Protein AF-A0A7J8PKS4-F1 (afdb_monomer)

InterPro domains:
  IPR000719 Protein kinase domain [PS50011] (1-105)
  IPR001245 Serine-threonine/tyrosine-protein kinase, catalytic domain [PF07714] (20-104)
  IPR011009 Protein kinase-like domain superfamily [SSF56112] (19-105)
  IPR051681 Serine/Threonine Kinases and Pseudokinases [PTHR44329] (21-105)

Organism: Gossypium raimondii (NCBI:txid29730)

Secondary structure (DSSP, 8-state):
-EE----TT---HHHHHHHHHHHHHHHHHHHT---TTSPPEEEEEE--TT-EEEETTEEEE--TT-EEEEE---TT--HHHHHHHTSSSPPPHHHHHHHHHHHH-

Foldseek 3Di:
DKPDPDDPDDDDPVVLVVVVVVVVVVLVVLCPDDDPLDWAWDDKDAQDQPDWDQDPVGTDRRPRSIIDTDTDDDPVDDPVVVCVVCVPPDDDPVVVVVVVVSVVD

Structure (mmCIF, N/CA/C/O backbone):
data_AF-A0A7J8PKS4-F1
#
_entry.id   AF-A0A7J8PKS4-F1
#
loop_
_atom_site.group_PDB
_atom_site.id
_atom_site.type_symbol
_atom_site.label_atom_id
_atom_site.label_alt_id
_atom_site.label_comp_id
_atom_site.label_asym_id
_atom_site.label_entity_id
_atom_site.label_seq_id
_atom_site.pdbx_PDB_ins_code
_atom_site.Cartn_x
_atom_site.Cartn_y
_atom_site.Cartn_z
_atom_site.occupancy
_atom_site.B_iso_or_equiv
_atom_site.auth_seq_id
_atom_site.auth_comp_id
_atom_site.auth_asym_id
_atom_site.auth_atom_id
_atom_site.pdbx_PDB_model_num
ATOM 1 N N . LYS A 1 1 ? 5.620 5.850 -3.343 1.00 60.97 1 LYS A N 1
ATOM 2 C CA . LYS A 1 1 ? 6.675 5.237 -2.498 1.00 60.97 1 LYS A CA 1
ATOM 3 C C . LYS A 1 1 ? 7.852 4.891 -3.395 1.00 60.97 1 LYS A C 1
ATOM 5 O O . LYS A 1 1 ? 7.616 4.336 -4.463 1.00 60.97 1 LYS A O 1
ATOM 10 N N . LEU A 1 2 ? 9.067 5.239 -2.978 1.00 53.34 2 LEU A N 1
ATOM 11 C CA . LEU A 1 2 ? 10.295 4.804 -3.638 1.00 53.34 2 LEU A CA 1
ATOM 12 C C . LEU A 1 2 ? 10.655 3.424 -3.084 1.00 53.34 2 LEU A C 1
ATOM 14 O O . LEU A 1 2 ? 10.740 3.274 -1.864 1.00 53.34 2 LEU A O 1
ATOM 18 N N . LEU A 1 3 ? 10.784 2.422 -3.950 1.00 56.38 3 LEU A N 1
ATOM 19 C CA . LEU A 1 3 ? 11.362 1.139 -3.567 1.00 56.38 3 LEU A CA 1
ATOM 20 C C . LEU A 1 3 ? 12.851 1.247 -3.879 1.00 56.38 3 LEU A C 1
ATOM 22 O O . LEU A 1 3 ? 13.283 1.029 -5.010 1.00 56.38 3 LEU A O 1
ATOM 26 N N . ASP A 1 4 ? 13.597 1.704 -2.878 1.00 53.34 4 ASP A N 1
ATOM 27 C CA . ASP A 1 4 ? 15.050 1.676 -2.902 1.00 53.34 4 ASP A CA 1
ATOM 28 C C . ASP A 1 4 ? 15.490 0.264 -2.522 1.00 53.34 4 ASP A C 1
ATOM 30 O O . ASP A 1 4 ? 15.212 -0.224 -1.422 1.00 53.34 4 ASP A O 1
ATOM 34 N N . TRP A 1 5 ? 16.103 -0.422 -3.478 1.00 59.50 5 TRP A N 1
ATOM 35 C CA . TRP A 1 5 ? 16.499 -1.806 -3.312 1.00 59.50 5 TRP A CA 1
ATOM 36 C C . TRP A 1 5 ? 17.937 -1.948 -2.786 1.00 59.50 5 TRP A C 1
ATOM 38 O O . TRP A 1 5 ? 18.398 -3.083 -2.714 1.00 59.50 5 TRP A O 1
ATOM 48 N N . GLY A 1 6 ? 18.630 -0.877 -2.380 1.00 48.34 6 GLY A N 1
ATOM 49 C CA . GLY A 1 6 ? 19.930 -0.925 -1.688 1.00 48.34 6 GLY A CA 1
ATOM 50 C C . GLY A 1 6 ? 21.075 -0.202 -2.412 1.00 48.34 6 GLY A C 1
ATOM 51 O O . GLY A 1 6 ? 20.965 0.109 -3.597 1.00 48.34 6 GLY A O 1
ATOM 52 N N . GLU A 1 7 ? 22.170 0.039 -1.675 1.00 46.72 7 GLU A N 1
ATOM 53 C CA . GLU A 1 7 ? 23.336 0.837 -2.095 1.00 46.72 7 GLU A CA 1
ATOM 54 C C . GLU A 1 7 ? 24.018 0.331 -3.380 1.00 46.72 7 GLU A C 1
ATOM 56 O O . GLU A 1 7 ? 24.123 -0.870 -3.650 1.00 46.72 7 GLU A O 1
ATOM 61 N N . GLU A 1 8 ? 24.487 1.296 -4.173 1.00 50.38 8 GLU A N 1
ATOM 62 C CA . GLU A 1 8 ? 25.172 1.111 -5.449 1.00 50.38 8 GLU A CA 1
ATOM 63 C C . GLU A 1 8 ? 26.397 0.189 -5.327 1.00 50.38 8 GLU A C 1
ATOM 65 O O . GLU A 1 8 ? 27.314 0.438 -4.548 1.00 50.38 8 GLU A O 1
ATOM 70 N N . GLY A 1 9 ? 26.439 -0.855 -6.169 1.00 54.31 9 GLY A N 1
ATOM 71 C CA . GLY A 1 9 ? 27.701 -1.497 -6.555 1.00 54.31 9 GLY A CA 1
ATOM 72 C C . GLY A 1 9 ? 27.818 -3.019 -6.435 1.00 54.31 9 GLY A C 1
ATOM 73 O O . GLY A 1 9 ? 28.889 -3.529 -6.742 1.00 54.31 9 GLY A O 1
ATOM 74 N N . HIS A 1 10 ? 26.789 -3.767 -6.019 1.00 53.56 10 HIS A N 1
ATOM 75 C CA . HIS A 1 10 ? 26.936 -5.223 -5.795 1.00 53.56 10 HIS A CA 1
ATOM 76 C C . HIS A 1 10 ? 25.834 -6.115 -6.376 1.00 53.56 10 HIS A C 1
ATOM 78 O O . HIS A 1 10 ? 25.693 -7.256 -5.946 1.00 53.56 10 HIS A O 1
ATOM 84 N N . ARG A 1 11 ? 25.051 -5.637 -7.352 1.00 65.38 11 ARG A N 1
ATOM 85 C CA . ARG A 1 11 ? 24.069 -6.499 -8.023 1.00 65.38 11 ARG A CA 1
ATOM 86 C C . ARG A 1 11 ? 24.461 -6.804 -9.449 1.00 65.38 11 ARG A C 1
ATOM 88 O O . ARG A 1 11 ? 24.688 -5.904 -10.253 1.00 65.38 11 ARG A O 1
ATOM 95 N N . SER A 1 12 ? 24.511 -8.094 -9.738 1.00 76.81 12 SER A N 1
ATOM 96 C CA . SER A 1 12 ? 24.633 -8.612 -11.088 1.00 76.81 12 SER A CA 1
ATOM 97 C C . SER A 1 12 ? 23.434 -8.181 -11.935 1.00 76.81 12 SER A C 1
ATOM 99 O O . SER A 1 12 ? 22.323 -7.963 -11.442 1.00 76.81 12 SER A O 1
ATOM 101 N N . GLU A 1 13 ? 23.641 -8.102 -13.244 1.00 78.12 13 GLU A N 1
ATOM 102 C CA . GLU A 1 13 ? 22.581 -7.795 -14.205 1.00 78.12 13 GLU A CA 1
ATOM 103 C C . GLU A 1 13 ? 21.399 -8.781 -14.102 1.00 78.12 13 GLU A C 1
ATOM 105 O O . GLU A 1 13 ? 20.238 -8.387 -14.221 1.00 78.12 13 GLU A O 1
ATOM 110 N N . ALA A 1 14 ? 21.683 -10.045 -13.770 1.00 83.44 14 ALA A N 1
ATOM 111 C CA . ALA A 1 14 ? 20.679 -11.081 -13.536 1.00 83.44 14 ALA A CA 1
ATOM 112 C C . ALA A 1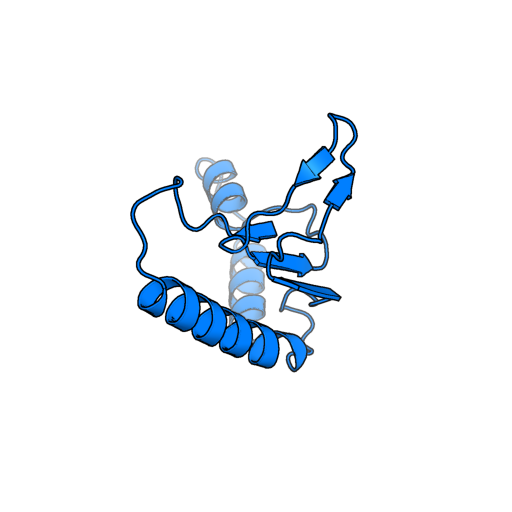 14 ? 19.776 -10.785 -12.322 1.00 83.44 14 ALA A C 1
ATOM 114 O O . ALA A 1 14 ? 18.560 -10.992 -12.380 1.00 83.44 14 ALA A O 1
ATOM 115 N N . GLU A 1 15 ? 20.335 -10.261 -11.229 1.00 81.31 15 GLU A N 1
ATOM 116 C CA . GLU A 1 15 ? 19.555 -9.858 -10.052 1.00 81.31 15 GLU A CA 1
ATOM 117 C C . GLU A 1 15 ? 18.681 -8.638 -10.355 1.00 81.31 15 GLU A C 1
ATOM 119 O O . GLU A 1 15 ? 17.516 -8.603 -9.959 1.00 81.31 15 GLU A O 1
ATOM 124 N N . ILE A 1 16 ? 19.198 -7.666 -11.113 1.00 78.12 16 ILE A N 1
ATOM 125 C CA . ILE A 1 16 ? 18.423 -6.495 -11.553 1.00 78.12 16 ILE A CA 1
ATOM 126 C C . ILE A 1 16 ? 17.250 -6.931 -12.440 1.00 78.12 16 ILE A C 1
ATOM 128 O O . ILE A 1 16 ? 16.123 -6.473 -12.241 1.00 78.12 16 ILE A O 1
ATOM 132 N N . ALA A 1 17 ? 17.482 -7.843 -13.386 1.00 83.38 17 ALA A N 1
ATOM 133 C CA . ALA A 1 17 ? 16.428 -8.393 -14.235 1.00 83.38 17 ALA A CA 1
ATOM 134 C C . ALA A 1 17 ? 15.355 -9.127 -13.413 1.00 83.38 17 ALA A C 1
ATOM 136 O O . ALA A 1 17 ? 14.160 -8.932 -13.640 1.00 83.38 17 ALA A O 1
ATOM 137 N N . THR A 1 18 ? 15.774 -9.906 -12.412 1.00 85.88 18 THR A N 1
ATOM 138 C CA . THR 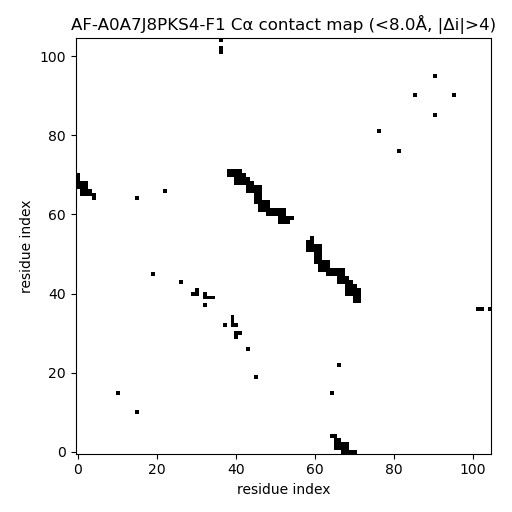A 1 18 ? 14.863 -10.624 -11.507 1.00 85.88 18 THR A CA 1
ATOM 139 C C . THR A 1 18 ? 13.999 -9.657 -10.695 1.00 85.88 18 THR A C 1
ATOM 141 O O . THR A 1 18 ? 12.782 -9.822 -10.627 1.00 85.88 18 THR A O 1
ATOM 144 N N . LEU A 1 19 ? 14.597 -8.601 -10.134 1.00 83.44 19 LEU A N 1
ATOM 145 C CA . LEU A 1 19 ? 13.871 -7.570 -9.386 1.00 83.44 19 LEU A CA 1
ATOM 146 C C . LEU A 1 19 ? 12.869 -6.817 -10.266 1.00 83.44 19 LEU A C 1
ATOM 148 O O . LEU A 1 19 ? 11.744 -6.569 -9.838 1.00 83.44 19 LEU A O 1
ATOM 152 N N . ARG A 1 20 ? 13.235 -6.496 -11.511 1.00 83.38 20 ARG A N 1
ATOM 153 C CA . ARG A 1 20 ? 12.321 -5.860 -12.475 1.00 83.38 20 ARG A CA 1
ATOM 154 C C . ARG A 1 20 ? 11.149 -6.764 -12.842 1.00 83.38 20 ARG A C 1
ATOM 156 O O . ARG A 1 20 ? 10.019 -6.283 -12.944 1.00 83.38 20 ARG A O 1
ATOM 163 N N . ALA A 1 21 ? 11.399 -8.061 -13.018 1.00 88.75 21 ALA A N 1
ATOM 164 C CA . ALA A 1 21 ? 10.346 -9.035 -13.277 1.00 88.75 21 ALA A CA 1
ATOM 165 C C . ALA A 1 21 ? 9.375 -9.128 -12.087 1.00 88.75 21 ALA A C 1
ATOM 167 O O . ALA A 1 21 ? 8.165 -9.016 -12.284 1.00 88.75 21 ALA A O 1
ATOM 168 N N . ALA A 1 22 ? 9.900 -9.230 -10.860 1.00 88.56 22 ALA A N 1
ATOM 169 C CA . ALA A 1 22 ? 9.095 -9.248 -9.638 1.00 88.56 22 ALA A CA 1
ATOM 170 C C . ALA A 1 22 ? 8.276 -7.957 -9.471 1.00 88.56 22 ALA A C 1
ATOM 172 O O . ALA A 1 22 ? 7.065 -8.013 -9.265 1.00 88.56 22 ALA A O 1
ATOM 173 N N . PHE A 1 23 ? 8.904 -6.793 -9.662 1.00 90.06 23 PHE A N 1
ATOM 174 C CA . PHE A 1 23 ? 8.229 -5.496 -9.612 1.00 90.06 23 PHE A CA 1
ATOM 175 C C . PHE A 1 23 ? 7.086 -5.400 -10.627 1.00 90.06 23 PHE A C 1
ATOM 177 O O . PHE A 1 23 ? 5.976 -4.994 -10.289 1.00 90.06 23 PHE A O 1
ATOM 184 N N . THR A 1 24 ? 7.341 -5.810 -11.872 1.00 90.06 24 THR A N 1
ATOM 185 C CA . THR A 1 24 ? 6.325 -5.806 -12.932 1.00 90.06 24 THR A CA 1
ATOM 186 C C . THR A 1 24 ? 5.156 -6.712 -12.561 1.00 90.06 24 THR A C 1
ATOM 188 O O . THR A 1 24 ? 4.001 -6.319 -12.721 1.00 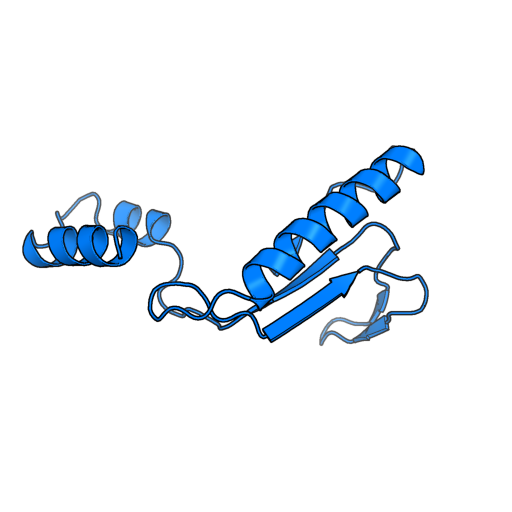90.06 24 THR A O 1
ATOM 191 N N . GLN A 1 25 ? 5.435 -7.900 -12.022 1.00 92.12 25 GLN A N 1
ATOM 192 C CA . GLN A 1 25 ? 4.400 -8.828 -11.581 1.00 92.12 25 GLN A CA 1
ATOM 193 C C . GLN A 1 25 ? 3.528 -8.221 -10.472 1.00 92.12 25 GLN A C 1
ATOM 195 O O . GLN A 1 25 ? 2.301 -8.267 -10.576 1.00 92.12 25 GLN A O 1
ATOM 200 N N . GLU A 1 26 ? 4.131 -7.610 -9.450 1.00 90.94 26 GLU A N 1
ATOM 201 C CA . GLU A 1 26 ? 3.397 -6.953 -8.360 1.00 90.94 26 GLU A CA 1
ATOM 202 C C . GLU A 1 26 ? 2.531 -5.791 -8.863 1.00 90.94 26 GLU A C 1
ATOM 204 O O . GLU A 1 26 ? 1.346 -5.701 -8.530 1.00 90.94 26 GLU A O 1
ATOM 209 N N . VAL A 1 27 ? 3.094 -4.926 -9.712 1.00 92.31 27 VAL A N 1
ATOM 210 C CA . VAL A 1 27 ? 2.379 -3.780 -10.288 1.00 92.31 27 VAL A CA 1
ATOM 211 C C . VAL A 1 27 ? 1.206 -4.232 -11.151 1.00 92.31 27 VAL A C 1
ATOM 213 O O . VAL A 1 27 ? 0.135 -3.638 -11.067 1.00 92.31 27 VAL A O 1
ATOM 216 N N . VAL A 1 28 ? 1.363 -5.288 -11.953 1.00 93.06 28 VAL A N 1
ATOM 217 C CA . VAL A 1 28 ? 0.278 -5.819 -12.795 1.00 93.06 28 VAL A CA 1
ATOM 218 C C . VAL A 1 28 ? -0.874 -6.352 -11.949 1.00 93.06 28 VAL A C 1
ATOM 220 O O . VAL A 1 28 ? -2.034 -6.167 -12.324 1.00 93.06 28 VAL A O 1
ATOM 223 N N . VAL A 1 29 ? -0.577 -7.004 -10.823 1.00 93.06 29 VAL A N 1
ATOM 224 C CA . VAL A 1 29 ? -1.615 -7.447 -9.886 1.00 93.06 29 VAL A CA 1
ATOM 225 C C . VAL A 1 29 ? -2.319 -6.232 -9.294 1.00 93.06 29 VAL A C 1
ATOM 227 O O . VAL A 1 29 ? -3.537 -6.132 -9.405 1.00 93.06 29 VAL A O 1
ATOM 230 N N . TRP A 1 30 ? -1.568 -5.278 -8.738 1.00 94.06 30 TRP A N 1
ATOM 231 C CA . TRP A 1 30 ? -2.145 -4.104 -8.082 1.00 94.06 30 TRP A CA 1
ATOM 232 C C . TRP A 1 30 ? -2.945 -3.216 -9.042 1.00 94.06 30 TRP A C 1
ATOM 234 O O . TRP A 1 30 ? -4.022 -2.748 -8.690 1.00 94.06 30 TRP A O 1
ATOM 244 N N . HIS A 1 31 ? -2.487 -3.044 -10.281 1.00 92.88 31 HIS A N 1
ATOM 245 C CA . HIS A 1 31 ? -3.194 -2.271 -11.303 1.00 92.88 31 HIS A CA 1
ATOM 246 C C . HIS A 1 31 ? -4.587 -2.831 -11.629 1.00 92.88 31 HIS A C 1
ATOM 248 O O . HIS A 1 31 ? -5.470 -2.080 -12.035 1.00 92.88 31 HIS A O 1
ATOM 254 N N . LYS A 1 32 ? -4.794 -4.140 -11.445 1.00 93.75 32 LYS A N 1
ATOM 255 C CA . LYS A 1 32 ? -6.085 -4.807 -11.660 1.00 93.75 32 LYS A CA 1
ATOM 256 C C . LYS A 1 32 ? -6.975 -4.821 -10.416 1.00 93.75 32 LYS A C 1
ATOM 258 O O . LYS A 1 32 ? -8.127 -5.232 -10.522 1.00 93.75 32 LYS A O 1
ATOM 263 N N . LEU A 1 33 ? -6.456 -4.432 -9.249 1.00 93.00 33 LEU A N 1
ATOM 264 C CA . LEU A 1 33 ? -7.240 -4.377 -8.020 1.00 93.00 33 LEU A CA 1
ATOM 265 C C . LEU A 1 33 ? -8.074 -3.097 -7.993 1.00 93.00 33 LEU A C 1
ATOM 267 O O . LEU A 1 33 ? -7.538 -1.992 -8.058 1.00 93.00 33 LEU A O 1
ATOM 271 N N . ASP A 1 34 ? -9.380 -3.266 -7.820 1.00 93.12 34 ASP A N 1
ATOM 272 C CA . ASP A 1 34 ? -10.324 -2.185 -7.563 1.00 93.12 34 ASP A CA 1
ATOM 273 C C . ASP A 1 34 ? -11.181 -2.573 -6.354 1.00 93.12 34 ASP A C 1
ATOM 275 O O . ASP A 1 34 ? -12.070 -3.421 -6.446 1.00 93.12 34 ASP A O 1
ATOM 279 N N . HIS A 1 35 ? -10.832 -2.040 -5.180 1.00 95.00 35 HIS A N 1
ATOM 280 C CA . HIS A 1 35 ? -11.494 -2.378 -3.923 1.00 95.00 35 HIS A CA 1
ATOM 281 C C . HIS A 1 35 ? -11.431 -1.206 -2.933 1.00 95.00 35 HIS A C 1
ATOM 283 O O . HIS A 1 35 ? -10.357 -0.630 -2.757 1.00 95.00 35 HIS A O 1
ATOM 289 N N . PRO A 1 36 ? -12.526 -0.874 -2.218 1.00 94.12 36 PRO A N 1
ATOM 290 C CA . PRO A 1 36 ? -12.579 0.285 -1.319 1.00 94.12 36 PRO A CA 1
ATOM 291 C C . PRO A 1 36 ? -11.584 0.248 -0.149 1.00 94.12 36 PRO A C 1
ATOM 293 O O . PRO A 1 36 ? -11.239 1.302 0.376 1.00 94.12 36 PRO A O 1
ATOM 296 N N . ASN A 1 37 ? -11.121 -0.939 0.261 1.00 95.12 37 ASN A N 1
ATOM 297 C CA . ASN A 1 37 ? -10.158 -1.098 1.363 1.00 95.12 37 ASN A CA 1
ATOM 298 C C . ASN A 1 37 ? -8.723 -1.375 0.885 1.00 95.12 37 ASN A C 1
ATOM 300 O O . ASN A 1 37 ? -7.848 -1.684 1.694 1.00 95.12 37 ASN A O 1
ATOM 304 N N . VAL A 1 38 ? -8.470 -1.281 -0.423 1.00 94.56 38 VAL A N 1
ATOM 305 C CA . VAL A 1 38 ? -7.133 -1.408 -1.010 1.00 94.56 38 VAL A CA 1
ATOM 306 C C . VAL A 1 38 ? -6.723 -0.058 -1.567 1.00 94.56 38 VAL A C 1
ATOM 308 O O . VAL A 1 38 ? -7.491 0.599 -2.260 1.00 94.56 38 VAL A O 1
ATOM 311 N N . THR A 1 39 ? -5.485 0.341 -1.285 1.00 94.19 39 THR A N 1
ATOM 312 C CA . THR A 1 39 ? -4.969 1.624 -1.748 1.00 94.19 39 THR A CA 1
ATOM 313 C C . THR A 1 39 ? -5.025 1.718 -3.272 1.00 94.19 39 THR A C 1
ATOM 315 O O . THR A 1 39 ? -4.436 0.878 -3.956 1.00 94.19 39 THR A O 1
ATOM 318 N N . LYS A 1 40 ? -5.681 2.750 -3.809 1.00 94.69 40 LYS A N 1
ATOM 319 C CA . LYS A 1 40 ? -5.779 2.966 -5.257 1.00 94.69 40 LYS A CA 1
ATOM 320 C C . LYS A 1 40 ? -4.399 3.115 -5.900 1.00 94.69 40 LYS A C 1
ATOM 322 O O . LYS A 1 40 ? -3.622 4.013 -5.558 1.00 94.69 40 LYS A O 1
ATOM 327 N N . PHE A 1 41 ? -4.125 2.259 -6.878 1.00 95.06 41 PHE A N 1
ATOM 328 C CA . PHE A 1 41 ? -2.953 2.371 -7.736 1.00 95.06 41 PHE A CA 1
ATOM 329 C C . PHE A 1 41 ? -3.143 3.500 -8.762 1.00 95.06 41 PHE A C 1
ATOM 331 O O . PHE A 1 41 ? -4.194 3.598 -9.395 1.00 95.06 41 PHE A O 1
ATOM 338 N N . ILE A 1 42 ? -2.130 4.358 -8.922 1.00 93.94 42 ILE A N 1
ATOM 339 C CA . ILE A 1 42 ? -2.157 5.490 -9.866 1.00 93.94 42 ILE A CA 1
ATOM 340 C C . ILE A 1 42 ? -1.160 5.261 -11.004 1.00 93.94 42 ILE A C 1
ATOM 342 O O . ILE A 1 42 ? -1.481 5.516 -12.161 1.00 93.94 42 ILE A O 1
ATOM 346 N N 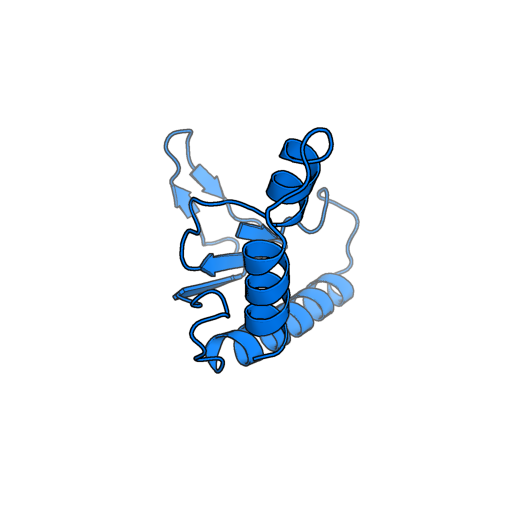. GLY A 1 43 ? 0.040 4.768 -10.696 1.00 92.00 43 GLY A N 1
ATOM 347 C CA . GLY A 1 43 ? 1.054 4.508 -11.711 1.00 92.00 43 GLY A CA 1
ATOM 348 C C . GLY A 1 43 ? 2.331 3.899 -11.150 1.00 92.00 43 GLY A C 1
ATOM 349 O O . GLY A 1 43 ? 2.548 3.862 -9.940 1.00 92.00 43 GLY A O 1
ATOM 350 N N . ALA A 1 44 ? 3.193 3.429 -12.042 1.00 91.44 44 ALA A N 1
ATOM 351 C CA . ALA A 1 44 ? 4.497 2.882 -11.706 1.00 91.44 44 ALA A CA 1
ATOM 352 C C . ALA A 1 44 ? 5.515 3.255 -12.781 1.00 91.44 44 ALA A C 1
ATOM 354 O O . ALA A 1 44 ? 5.161 3.413 -13.947 1.00 91.44 44 ALA A O 1
ATOM 355 N N . THR A 1 45 ? 6.778 3.371 -12.391 1.00 85.75 45 THR A N 1
ATOM 356 C CA . THR A 1 45 ? 7.889 3.523 -13.330 1.00 85.75 45 THR A CA 1
ATOM 357 C C . THR A 1 45 ? 9.116 2.784 -12.815 1.00 85.75 45 THR A C 1
ATOM 359 O O . THR A 1 45 ? 9.328 2.673 -11.606 1.00 85.75 45 THR A O 1
ATOM 362 N N . MET A 1 46 ? 9.912 2.260 -13.738 1.00 82.12 46 MET A N 1
ATOM 363 C CA . MET A 1 46 ? 11.221 1.687 -13.452 1.00 82.12 46 MET A CA 1
ATOM 364 C C . MET A 1 46 ? 12.279 2.689 -13.895 1.00 82.12 46 MET A C 1
ATOM 366 O O . MET A 1 46 ? 12.145 3.314 -14.946 1.00 82.12 46 MET A O 1
ATOM 370 N N . GLY A 1 47 ? 13.323 2.840 -13.090 1.00 70.31 47 GLY A N 1
ATOM 371 C CA . GLY A 1 47 ? 14.458 3.692 -13.383 1.00 70.31 47 GLY A CA 1
ATOM 372 C C . GLY A 1 47 ? 15.066 3.316 -14.727 1.00 70.31 47 GLY A C 1
ATOM 373 O O . GLY A 1 47 ? 15.358 2.151 -15.013 1.00 70.31 47 GLY A O 1
ATOM 374 N N . SER A 1 48 ? 15.250 4.328 -15.556 1.00 65.44 48 SER A N 1
ATOM 375 C CA . SER A 1 48 ? 16.064 4.279 -16.759 1.00 65.44 48 SER A CA 1
ATOM 376 C C . SER A 1 48 ? 16.998 5.476 -16.695 1.00 65.44 48 SER A C 1
ATOM 378 O O . SER A 1 48 ? 16.640 6.501 -16.116 1.00 65.44 48 SER A O 1
ATOM 380 N N . SER A 1 49 ? 18.179 5.361 -17.298 1.00 57.12 49 SER A N 1
ATOM 381 C CA . SER A 1 49 ? 19.201 6.415 -17.300 1.00 57.12 49 SER A CA 1
ATOM 382 C C . SER A 1 49 ? 18.708 7.760 -17.871 1.00 57.12 49 SER A C 1
ATOM 384 O O . SER A 1 49 ? 19.386 8.771 -17.731 1.00 57.12 49 SER A O 1
ATOM 386 N N . GLU A 1 50 ? 17.531 7.776 -18.505 1.00 57.00 50 GLU A N 1
ATOM 387 C CA . GLU A 1 50 ? 16.892 8.930 -19.144 1.00 57.00 50 GLU A CA 1
ATOM 388 C C . GLU A 1 50 ? 15.795 9.580 -18.276 1.00 57.00 50 GLU A C 1
ATOM 390 O O . GLU A 1 50 ? 15.334 10.683 -18.577 1.00 57.00 50 GLU A O 1
ATOM 395 N N . LEU A 1 51 ? 15.372 8.937 -17.180 1.00 60.56 51 LEU A N 1
ATOM 396 C CA . LEU A 1 51 ? 14.359 9.480 -16.274 1.00 60.56 51 LEU A CA 1
ATOM 397 C C . LEU A 1 51 ? 14.995 10.467 -15.289 1.00 60.56 51 LEU A C 1
ATOM 399 O O . LEU A 1 51 ? 15.588 10.088 -14.280 1.00 60.56 51 LEU A O 1
ATOM 403 N N . ASN A 1 52 ? 14.826 11.758 -15.572 1.00 58.16 52 ASN A N 1
ATOM 404 C CA . ASN A 1 52 ? 15.185 12.845 -14.665 1.00 58.16 52 ASN A CA 1
ATOM 405 C C . ASN A 1 52 ? 13.947 13.279 -13.870 1.00 58.16 52 ASN A C 1
ATOM 407 O O . ASN A 1 52 ? 13.051 13.930 -14.410 1.00 58.16 52 ASN A O 1
ATOM 411 N N . LEU A 1 53 ? 13.885 12.923 -12.585 1.00 64.56 53 LEU A N 1
ATOM 412 C CA . LEU A 1 53 ? 12.845 13.425 -11.690 1.00 64.56 53 LEU A CA 1
ATOM 413 C C . LEU A 1 53 ? 13.324 14.740 -11.075 1.00 64.56 53 LEU A C 1
ATOM 415 O O . LEU A 1 53 ? 14.263 14.765 -10.280 1.00 64.56 53 LEU A O 1
ATOM 419 N N . GLN A 1 54 ? 12.681 15.845 -11.445 1.00 60.00 54 GLN A N 1
ATOM 420 C CA . GLN A 1 54 ? 12.930 17.130 -10.799 1.00 60.00 54 GLN A CA 1
ATOM 421 C C . GLN A 1 54 ? 12.246 17.143 -9.429 1.00 60.00 54 GLN A C 1
ATOM 423 O O . GLN A 1 54 ? 11.039 16.927 -9.326 1.00 60.00 54 GLN A O 1
ATOM 428 N N . THR A 1 55 ? 13.020 17.388 -8.377 1.00 61.62 55 THR A N 1
ATOM 429 C CA . THR A 1 55 ? 12.505 17.649 -7.028 1.00 61.62 55 THR A CA 1
ATOM 430 C C . THR A 1 55 ? 12.846 19.076 -6.615 1.00 61.62 55 THR A C 1
ATOM 432 O O . THR A 1 55 ? 13.741 19.687 -7.197 1.00 61.62 55 THR A O 1
ATOM 435 N N . GLU A 1 56 ? 12.172 19.611 -5.592 1.00 59.22 56 GLU A N 1
ATOM 436 C CA . GLU A 1 56 ? 12.457 20.955 -5.050 1.00 59.22 56 GLU A CA 1
ATOM 437 C C . GLU A 1 56 ? 13.926 21.134 -4.619 1.00 59.22 56 GLU A C 1
ATOM 439 O O . GLU A 1 56 ? 14.419 22.257 -4.571 1.00 59.22 56 GLU A O 1
ATOM 444 N N . ASN A 1 57 ? 14.647 20.031 -4.379 1.00 61.03 57 ASN A N 1
ATOM 445 C CA . ASN A 1 57 ? 16.045 20.023 -3.948 1.00 61.03 57 ASN A CA 1
ATOM 446 C C . ASN A 1 57 ? 17.043 19.695 -5.080 1.00 61.03 57 ASN A C 1
ATOM 448 O O . ASN A 1 57 ? 18.227 19.506 -4.804 1.00 61.03 57 ASN A O 1
ATOM 452 N N . GLY A 1 58 ? 16.592 19.612 -6.338 1.00 60.88 58 GLY A N 1
ATOM 453 C CA . GLY A 1 58 ? 17.433 19.335 -7.508 1.00 60.88 58 GLY A CA 1
ATOM 454 C C . GLY A 1 58 ? 16.996 18.119 -8.334 1.00 60.88 58 GLY A C 1
ATOM 455 O O . GLY A 1 58 ? 15.963 17.491 -8.080 1.00 60.88 58 GLY A O 1
ATOM 456 N N . HIS A 1 59 ? 17.788 17.806 -9.364 1.00 59.19 59 HIS A N 1
ATOM 457 C CA . HIS A 1 59 ? 17.592 16.635 -10.220 1.00 59.19 59 HIS A CA 1
ATOM 458 C C . HIS A 1 59 ? 17.930 15.353 -9.454 1.00 59.19 59 HIS A C 1
ATOM 460 O O . HIS A 1 59 ? 19.075 15.148 -9.057 1.00 59.19 59 HIS A O 1
ATOM 466 N N . ILE A 1 60 ? 16.949 14.466 -9.303 1.00 59.59 60 ILE A N 1
ATOM 467 C CA . ILE A 1 60 ? 17.196 13.068 -8.965 1.00 59.59 60 ILE A CA 1
ATOM 468 C C . ILE A 1 60 ? 17.275 12.323 -10.294 1.00 59.59 60 ILE A C 1
ATOM 470 O O . ILE A 1 60 ? 16.252 11.996 -10.905 1.00 59.59 60 ILE A O 1
ATOM 474 N N . GLY A 1 61 ? 18.501 12.080 -10.763 1.00 57.84 61 GLY A N 1
ATOM 475 C CA . GLY A 1 61 ? 18.717 11.051 -11.773 1.00 57.84 61 GLY A CA 1
ATOM 476 C C . GLY A 1 61 ? 18.238 9.732 -11.181 1.00 57.84 61 GLY A C 1
ATOM 477 O O . GLY A 1 61 ? 18.661 9.373 -10.087 1.00 57.84 61 GLY A O 1
ATOM 478 N N . MET A 1 62 ? 17.305 9.056 -11.844 1.00 62.59 62 MET A N 1
ATOM 479 C CA . MET A 1 62 ? 16.806 7.763 -11.388 1.00 62.59 62 MET A CA 1
ATOM 480 C C . MET A 1 62 ? 17.731 6.663 -11.911 1.00 62.59 62 MET A C 1
ATOM 482 O O . MET A 1 62 ? 17.662 6.345 -13.101 1.00 62.59 62 MET A O 1
ATOM 486 N N . PRO A 1 63 ? 18.598 6.066 -11.072 1.00 64.44 63 PRO A N 1
ATOM 487 C CA . PRO A 1 63 ? 19.464 5.003 -11.542 1.00 64.44 63 PRO A CA 1
ATOM 488 C C . PRO A 1 63 ? 18.621 3.786 -11.943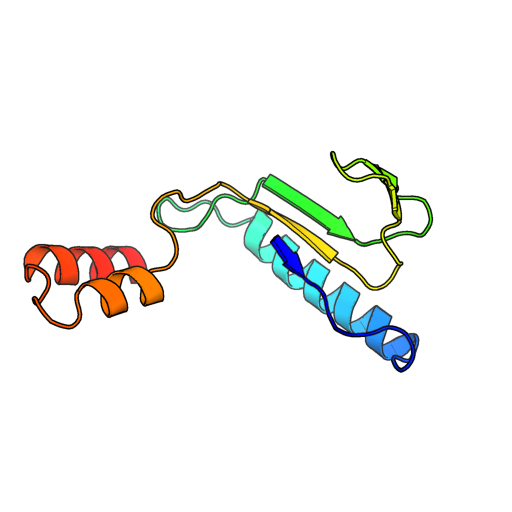 1.00 64.44 63 PRO A C 1
ATOM 490 O O . PRO A 1 63 ? 17.493 3.575 -11.484 1.00 64.44 63 PRO A O 1
ATOM 493 N N . SER A 1 64 ? 19.159 2.993 -12.867 1.00 65.94 64 SER A N 1
ATOM 494 C CA . SER A 1 64 ? 18.440 1.913 -13.556 1.00 65.94 64 SER A CA 1
ATOM 495 C C . SER A 1 64 ? 17.932 0.795 -12.628 1.00 65.94 64 SER A C 1
ATOM 497 O O . SER A 1 64 ? 17.118 -0.039 -13.037 1.00 65.94 64 SER A O 1
ATOM 499 N N . ASN A 1 65 ? 18.396 0.775 -11.381 1.00 67.62 65 ASN A N 1
ATOM 500 C CA . ASN A 1 65 ? 18.054 -0.173 -10.327 1.00 67.62 65 ASN A CA 1
ATOM 501 C C . ASN A 1 65 ? 16.894 0.277 -9.415 1.00 67.62 65 ASN A C 1
ATOM 503 O O . ASN A 1 65 ? 16.508 -0.490 -8.533 1.00 67.62 65 ASN A O 1
ATOM 507 N N . VAL A 1 66 ? 16.325 1.473 -9.589 1.00 74.62 66 VAL A N 1
ATOM 508 C CA . VAL A 1 66 ? 15.272 1.985 -8.692 1.00 74.62 66 VAL A CA 1
ATOM 509 C C . VAL A 1 66 ? 13.895 1.853 -9.335 1.00 74.62 66 VAL A C 1
ATOM 511 O O . VAL A 1 66 ? 13.739 2.067 -10.531 1.00 74.62 66 VAL A O 1
ATOM 514 N N . CYS A 1 67 ? 12.873 1.502 -8.554 1.00 82.25 67 CYS A N 1
ATOM 515 C CA . CYS A 1 67 ? 11.488 1.422 -9.024 1.00 82.25 67 CYS A CA 1
ATOM 516 C C . CYS A 1 67 ? 10.573 2.308 -8.172 1.00 82.25 67 CYS A C 1
ATOM 518 O O . CYS A 1 67 ? 10.728 2.420 -6.953 1.00 82.25 67 CYS A O 1
ATOM 520 N N . CYS A 1 68 ? 9.584 2.923 -8.811 1.00 85.44 68 CYS A N 1
ATOM 521 C CA . CYS A 1 68 ? 8.666 3.865 -8.185 1.00 85.44 68 CYS A CA 1
ATOM 522 C C . CYS A 1 68 ? 7.223 3.425 -8.397 1.00 85.44 68 CYS A C 1
ATOM 524 O O . CYS A 1 68 ? 6.833 3.077 -9.510 1.00 85.44 68 CYS A O 1
ATOM 526 N N . VAL A 1 69 ? 6.407 3.544 -7.349 1.00 90.12 69 VAL A N 1
ATOM 527 C CA . VAL A 1 69 ? 4.943 3.458 -7.450 1.00 90.12 69 VAL A CA 1
ATOM 528 C C . VAL A 1 69 ? 4.288 4.721 -6.910 1.00 90.12 69 VAL A C 1
ATOM 530 O O . VAL A 1 69 ? 4.658 5.241 -5.849 1.00 90.12 69 VAL A O 1
ATOM 533 N N . VAL A 1 70 ? 3.284 5.192 -7.637 1.00 91.62 70 VAL A N 1
ATOM 534 C CA . VAL A 1 70 ? 2.389 6.285 -7.272 1.00 91.62 70 VAL A CA 1
ATOM 535 C C . VAL A 1 70 ? 1.044 5.675 -6.908 1.00 91.62 70 VAL A C 1
ATOM 537 O O . VAL A 1 70 ? 0.475 4.878 -7.655 1.00 91.62 70 VAL A O 1
ATOM 540 N N . VAL A 1 71 ? 0.558 6.033 -5.729 1.00 94.25 71 VAL A N 1
ATOM 541 C CA . VAL A 1 71 ? -0.649 5.474 -5.118 1.00 94.25 71 VAL A CA 1
ATOM 542 C C . VAL A 1 71 ? -1.384 6.587 -4.392 1.00 94.25 71 VAL A C 1
ATOM 544 O O . VAL A 1 71 ? -0.779 7.626 -4.106 1.00 94.25 71 VAL A O 1
ATOM 547 N N . GLU A 1 72 ? -2.663 6.388 -4.087 1.00 94.88 72 GLU A N 1
ATOM 548 C CA . GLU A 1 72 ? -3.393 7.367 -3.284 1.00 94.88 72 GLU A CA 1
ATOM 549 C C . GLU A 1 72 ? -2.706 7.628 -1.937 1.00 94.88 72 GLU A C 1
ATOM 551 O O . GLU A 1 72 ? -2.072 6.760 -1.325 1.00 94.88 72 GLU A O 1
ATOM 556 N N . TYR A 1 73 ? -2.821 8.868 -1.480 1.00 94.25 73 TYR A N 1
ATOM 557 C CA . TYR A 1 73 ? -2.255 9.280 -0.212 1.00 94.25 73 TYR A CA 1
ATOM 558 C C . TYR A 1 73 ? -3.245 9.018 0.925 1.00 94.25 73 TYR A C 1
ATOM 560 O O . TYR A 1 73 ? -4.329 9.595 0.955 1.00 94.25 73 TYR A O 1
ATOM 568 N N . CYS A 1 74 ? -2.839 8.198 1.896 1.00 94.44 74 CYS A N 1
ATOM 569 C CA . CYS A 1 74 ? -3.621 7.921 3.101 1.00 94.44 74 CYS A CA 1
ATOM 570 C C . CYS A 1 74 ? -3.143 8.809 4.270 1.00 94.44 74 CYS A C 1
ATOM 572 O O . CYS A 1 74 ? -2.170 8.443 4.943 1.00 94.44 74 CYS A O 1
ATOM 574 N N . PRO A 1 75 ? -3.817 9.936 4.585 1.00 94.06 75 PRO A N 1
ATOM 575 C CA . PRO A 1 75 ? -3.365 10.875 5.622 1.00 94.06 75 PRO A CA 1
ATOM 576 C C . PRO A 1 75 ? -3.358 10.271 7.037 1.00 94.06 75 PRO A C 1
ATOM 578 O O . PRO A 1 75 ? -2.637 10.743 7.913 1.00 94.06 75 PRO A O 1
ATOM 581 N N . GLY A 1 76 ? -4.125 9.199 7.270 1.00 92.44 76 GLY A N 1
ATOM 582 C CA . GLY A 1 76 ? -4.161 8.480 8.550 1.00 92.44 76 GLY A CA 1
ATOM 583 C C . GLY A 1 76 ? -2.881 7.698 8.884 1.00 92.44 76 GLY A C 1
ATOM 584 O O . GLY A 1 76 ? -2.695 7.285 10.031 1.00 92.44 76 GLY A O 1
ATOM 585 N N . GLY A 1 77 ? -1.979 7.514 7.914 1.00 94.50 77 GLY A N 1
ATOM 586 C CA . GLY A 1 77 ? -0.746 6.750 8.084 1.00 94.50 77 GLY A CA 1
ATOM 587 C C . GLY A 1 77 ? -0.976 5.243 8.251 1.00 94.50 77 GLY A C 1
ATOM 588 O O . GLY A 1 77 ? -2.015 4.699 7.891 1.00 94.50 77 GLY A O 1
ATOM 589 N N . ALA A 1 78 ? 0.031 4.543 8.780 1.00 96.12 78 ALA A N 1
ATOM 590 C CA . ALA A 1 78 ? -0.017 3.090 8.937 1.00 96.12 78 ALA A CA 1
ATOM 591 C C . ALA A 1 78 ? -0.756 2.656 10.212 1.00 96.12 78 ALA A C 1
ATOM 593 O O . ALA A 1 78 ? -0.549 3.228 11.290 1.00 96.12 78 ALA A O 1
ATOM 594 N N . LEU A 1 79 ? -1.494 1.544 10.119 1.00 95.56 79 LEU A N 1
ATOM 595 C CA . LEU A 1 79 ? -2.165 0.909 11.258 1.00 95.56 79 LEU A CA 1
ATOM 596 C C . LEU A 1 79 ? -1.196 0.635 12.420 1.00 95.56 79 LEU A C 1
ATOM 598 O O . LEU A 1 79 ? -1.518 0.928 13.568 1.00 95.56 79 LEU A O 1
ATOM 602 N N . LYS A 1 80 ? 0.030 0.170 12.135 1.00 95.75 80 LYS A N 1
ATOM 603 C CA . LYS A 1 80 ? 1.086 -0.032 13.147 1.00 95.75 80 LYS A CA 1
ATOM 604 C C . LYS A 1 80 ? 1.305 1.219 14.005 1.00 95.75 80 LYS A C 1
ATOM 606 O O . LYS A 1 80 ? 1.287 1.141 15.231 1.00 95.75 80 LYS A O 1
ATOM 611 N N . SER A 1 81 ? 1.484 2.377 13.371 1.00 95.62 81 SER A N 1
ATOM 612 C CA . SER A 1 81 ? 1.710 3.649 14.067 1.00 95.62 81 SER A CA 1
ATOM 613 C C . SER A 1 81 ? 0.484 4.073 14.874 1.00 95.62 81 SER A C 1
ATOM 615 O O . SER A 1 81 ? 0.625 4.545 16.002 1.00 95.62 81 SER A O 1
ATOM 617 N N . TYR A 1 82 ? -0.716 3.871 14.324 1.00 95.44 82 TYR A N 1
ATOM 618 C CA . TYR A 1 82 ? -1.972 4.153 15.015 1.00 95.44 82 TYR A CA 1
ATOM 619 C C . TYR A 1 82 ? -2.143 3.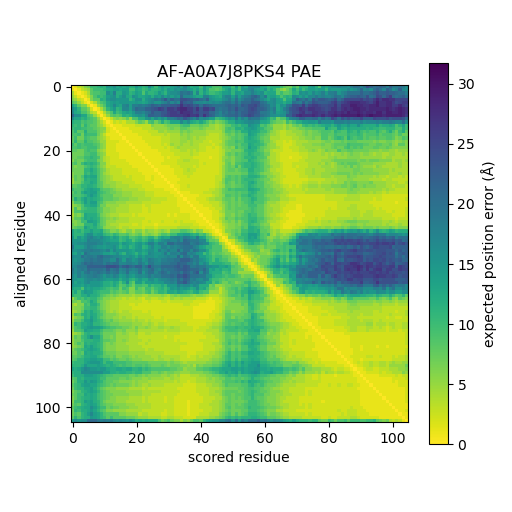295 16.281 1.00 95.44 82 TYR A C 1
ATOM 621 O O . TYR A 1 82 ? -2.460 3.824 17.350 1.00 95.44 82 TYR A O 1
ATOM 629 N N . LEU A 1 83 ? -1.849 1.995 16.200 1.00 95.56 83 LEU A N 1
ATOM 630 C CA . LEU A 1 83 ? -1.916 1.072 17.335 1.00 95.56 83 LEU A CA 1
ATOM 631 C C . LEU A 1 83 ? -0.874 1.407 18.410 1.00 95.56 83 LEU A C 1
ATOM 633 O O . LEU A 1 83 ? -1.208 1.454 19.593 1.00 95.56 83 LEU A O 1
ATOM 637 N N . ILE A 1 84 ? 0.368 1.718 18.018 1.00 95.94 84 ILE A N 1
ATOM 638 C CA . ILE A 1 84 ? 1.430 2.114 18.959 1.00 95.94 84 ILE A CA 1
ATOM 639 C C . ILE A 1 84 ? 1.035 3.377 19.736 1.00 95.94 84 ILE A C 1
ATOM 641 O O . ILE A 1 84 ? 1.200 3.419 20.959 1.00 95.94 84 ILE A O 1
ATOM 645 N N . LYS A 1 85 ? 0.473 4.388 19.058 1.00 95.31 85 LYS A N 1
ATOM 646 C CA . LYS A 1 85 ? -0.002 5.629 19.699 1.00 95.31 85 LYS A CA 1
ATOM 647 C C . LYS A 1 85 ? -1.103 5.365 20.736 1.00 95.31 85 LYS A C 1
ATOM 649 O O . LYS A 1 85 ? -1.149 6.044 21.758 1.00 95.31 85 LYS A O 1
ATOM 654 N N . ASN A 1 86 ? -1.925 4.337 20.527 1.00 95.25 86 ASN A N 1
ATOM 655 C CA . ASN A 1 86 ? -3.014 3.945 21.425 1.00 95.25 86 ASN A CA 1
ATOM 656 C C . ASN A 1 86 ? -2.644 2.789 22.375 1.00 95.25 86 ASN A C 1
ATOM 658 O O . ASN A 1 86 ? -3.512 2.184 22.997 1.00 95.25 86 ASN A O 1
ATOM 662 N N . ARG A 1 87 ? -1.352 2.485 22.572 1.00 94.31 87 ARG A N 1
ATOM 663 C CA . ARG A 1 87 ? -0.947 1.375 23.458 1.00 94.31 87 ARG A CA 1
ATOM 664 C C . ARG A 1 87 ? 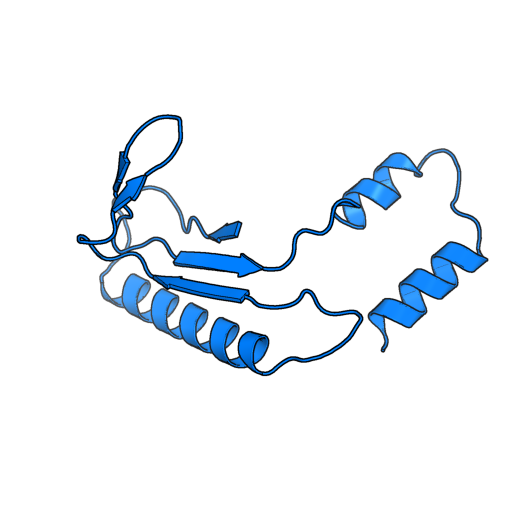-1.323 1.580 24.931 1.00 94.31 87 ARG A C 1
ATOM 666 O O . ARG A 1 87 ? -1.538 0.611 25.647 1.00 94.31 87 ARG A O 1
ATOM 673 N N . ARG A 1 88 ? -1.368 2.839 25.396 1.00 95.81 88 ARG A N 1
ATOM 674 C CA . ARG A 1 88 ? -1.688 3.190 26.797 1.00 95.81 88 ARG A CA 1
ATOM 675 C C . ARG A 1 88 ? -3.193 3.266 27.057 1.00 95.81 88 ARG A C 1
ATOM 677 O O . ARG A 1 88 ? -3.633 2.971 28.160 1.00 95.81 88 ARG A O 1
ATOM 684 N N . ARG A 1 89 ? -3.978 3.671 26.055 1.00 94.62 89 ARG A N 1
ATOM 685 C CA . ARG A 1 89 ? -5.442 3.765 26.121 1.00 94.62 89 ARG A CA 1
ATOM 686 C C . ARG A 1 89 ? -6.025 2.912 25.009 1.00 94.62 89 ARG A C 1
ATOM 688 O O . ARG A 1 89 ? -5.920 3.282 23.846 1.00 94.62 89 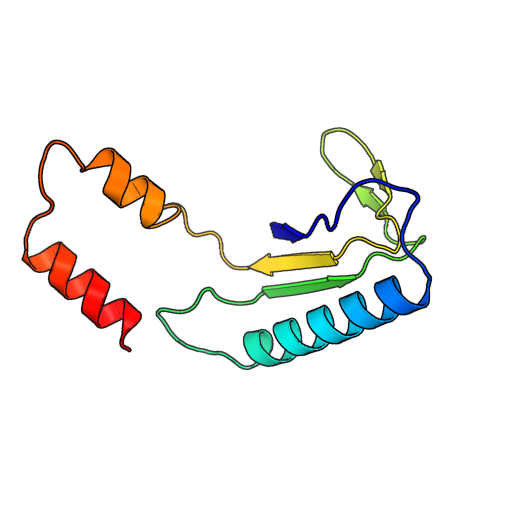ARG A O 1
ATOM 695 N N . LYS A 1 90 ? -6.628 1.782 25.386 1.00 92.19 90 L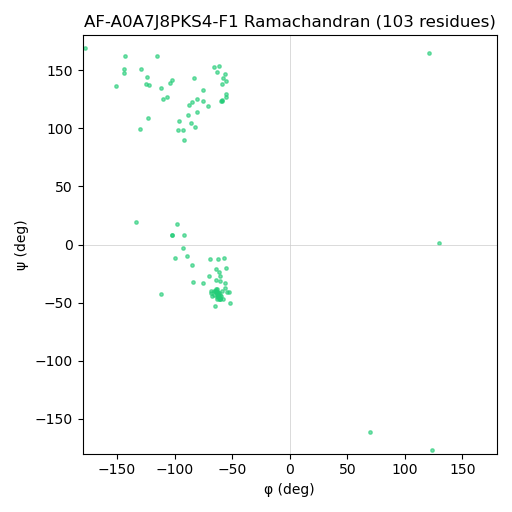YS A N 1
ATOM 696 C CA . LYS A 1 90 ? -7.203 0.834 24.428 1.00 92.19 90 LYS A CA 1
ATOM 697 C C . LYS A 1 90 ? -8.214 1.532 23.518 1.00 92.19 90 LYS A C 1
ATOM 699 O O . LYS A 1 90 ? -9.004 2.360 23.972 1.00 92.19 90 LYS A O 1
ATOM 704 N N . LEU A 1 91 ? -8.190 1.155 22.244 1.00 96.81 91 LEU A N 1
ATOM 705 C CA . LEU A 1 91 ? -9.195 1.566 21.273 1.00 96.81 91 LEU A CA 1
ATOM 706 C C . LEU A 1 91 ? -10.567 1.022 21.678 1.00 96.81 91 LEU A C 1
ATOM 708 O O . LEU A 1 91 ? -10.673 -0.065 22.252 1.00 96.81 91 LEU A O 1
ATOM 712 N N . ALA A 1 92 ? -11.621 1.767 21.351 1.00 97.25 92 ALA A N 1
ATOM 713 C CA . ALA A 1 92 ? -12.981 1.285 21.536 1.00 97.25 92 ALA A CA 1
ATOM 714 C C . ALA A 1 92 ? -13.193 -0.008 20.733 1.00 97.25 92 ALA A C 1
ATOM 716 O O . ALA A 1 92 ? -12.781 -0.098 19.577 1.00 97.25 92 ALA A O 1
ATOM 717 N N . PHE A 1 93 ? -13.868 -0.995 21.325 1.00 96.56 93 PHE A N 1
ATOM 718 C CA . PHE A 1 93 ? -14.044 -2.317 20.715 1.00 96.56 93 PHE A CA 1
ATOM 719 C C . PHE A 1 93 ? -14.657 -2.247 19.308 1.00 96.56 93 PHE A C 1
ATOM 721 O O . PHE A 1 93 ? -14.163 -2.893 18.390 1.00 96.56 93 PHE A O 1
ATOM 728 N N . LYS A 1 94 ? -15.649 -1.368 19.104 1.00 98.00 94 LYS A N 1
ATOM 729 C CA . LYS A 1 94 ? -16.267 -1.118 17.791 1.00 98.00 94 LYS A CA 1
ATOM 730 C C . LYS A 1 94 ? -15.251 -0.709 16.715 1.00 98.00 94 LYS A C 1
ATOM 732 O O . LYS A 1 94 ? -15.379 -1.136 15.575 1.00 98.00 94 LYS A O 1
ATOM 737 N N . VAL A 1 95 ? -14.237 0.083 17.071 1.00 97.06 95 VAL A N 1
ATOM 738 C CA . VAL A 1 95 ? -13.170 0.490 16.140 1.00 97.06 95 VAL A CA 1
ATOM 739 C C . VAL A 1 95 ? -12.319 -0.714 15.755 1.00 97.06 95 VAL A C 1
ATOM 741 O O . VAL A 1 95 ? -12.029 -0.906 14.582 1.00 97.06 95 VAL A O 1
ATOM 744 N N . VAL A 1 96 ? -11.956 -1.554 16.726 1.00 96.62 96 VAL A N 1
ATOM 745 C CA . VAL A 1 96 ? -11.163 -2.766 16.472 1.00 96.62 96 VAL A CA 1
ATOM 746 C C . VAL A 1 96 ? -11.920 -3.741 15.568 1.00 96.62 96 VAL A C 1
ATOM 748 O O . VAL A 1 96 ? -11.337 -4.269 14.626 1.00 96.62 96 VAL A O 1
ATOM 751 N N . VAL A 1 97 ? -13.220 -3.934 15.812 1.00 97.88 97 VAL A N 1
ATOM 752 C CA . VAL A 1 97 ? -14.082 -4.763 14.956 1.00 97.88 97 VAL A CA 1
ATOM 753 C C . VAL A 1 97 ? -14.126 -4.214 13.532 1.00 97.88 97 VAL A C 1
ATOM 755 O O . VAL A 1 97 ? -13.950 -4.978 12.591 1.00 97.88 97 VAL A O 1
ATOM 758 N N . GLN A 1 98 ? -14.299 -2.900 13.361 1.00 97.38 98 GLN A N 1
ATOM 759 C CA . GLN A 1 98 ? -14.330 -2.289 12.032 1.00 97.38 98 GLN A CA 1
ATOM 760 C C . GLN A 1 98 ? -13.002 -2.473 11.284 1.00 97.38 98 GLN A C 1
ATOM 762 O O . GLN A 1 98 ? -13.014 -2.885 10.133 1.00 97.38 98 GLN A O 1
ATOM 767 N N . LEU A 1 99 ? -11.862 -2.272 11.956 1.00 96.38 99 LEU A N 1
ATOM 768 C CA . LEU A 1 99 ? -10.539 -2.510 11.368 1.00 96.38 99 LEU A CA 1
ATOM 769 C C . LEU A 1 99 ? -10.360 -3.963 10.900 1.00 96.38 99 LEU A C 1
ATOM 771 O O . LEU A 1 99 ? -9.783 -4.200 9.844 1.00 96.38 99 LEU A O 1
ATOM 775 N N . ALA A 1 100 ? -10.853 -4.931 11.677 1.00 97.06 100 ALA A N 1
ATOM 776 C CA . ALA A 1 100 ? -10.798 -6.340 11.298 1.00 97.06 100 ALA A CA 1
ATOM 777 C C . ALA A 1 100 ? -11.711 -6.649 10.100 1.00 97.06 100 ALA A C 1
ATOM 779 O O . ALA A 1 100 ? -11.299 -7.365 9.192 1.00 97.06 100 ALA A O 1
ATOM 780 N N . LEU A 1 101 ? -12.925 -6.088 10.077 1.00 97.50 101 LEU A N 1
ATOM 781 C CA . LEU A 1 101 ? -13.853 -6.242 8.955 1.00 97.50 101 LEU A CA 1
ATOM 782 C C . LEU A 1 101 ? -13.304 -5.616 7.674 1.00 97.50 101 LEU A C 1
ATOM 784 O O . LEU A 1 101 ? -13.433 -6.214 6.613 1.00 97.50 101 LEU A O 1
ATOM 788 N N . ASP A 1 102 ? -12.677 -4.444 7.761 1.00 96.19 102 ASP A N 1
ATOM 789 C CA . ASP A 1 102 ? -12.130 -3.775 6.584 1.00 96.19 102 ASP A CA 1
ATOM 790 C C . ASP A 1 102 ? -10.909 -4.496 6.007 1.00 96.19 102 ASP A C 1
ATOM 792 O O . ASP A 1 102 ? -10.699 -4.440 4.801 1.00 96.19 102 ASP A O 1
ATOM 796 N N . LEU A 1 103 ? -10.156 -5.226 6.837 1.00 95.31 103 LEU A N 1
ATOM 797 C CA . LEU A 1 103 ? -9.068 -6.094 6.381 1.00 95.31 103 LEU A CA 1
ATOM 798 C C . LEU A 1 103 ? -9.567 -7.401 5.744 1.00 95.31 103 LEU A C 1
ATOM 800 O O . LEU A 1 103 ? -8.895 -7.946 4.876 1.00 95.31 103 LEU A O 1
ATOM 804 N N . ALA A 1 104 ? -10.690 -7.939 6.224 1.00 95.75 104 ALA A N 1
ATOM 805 C CA . ALA A 1 104 ? -11.221 -9.229 5.779 1.00 95.75 104 ALA A CA 1
ATOM 806 C C . ALA A 1 104 ? -12.096 -9.145 4.517 1.00 95.75 104 ALA A C 1
ATOM 808 O O . ALA A 1 104 ? -12.374 -10.181 3.915 1.00 95.75 104 ALA A O 1
ATOM 809 N N . ARG A 1 105 ? -12.572 -7.944 4.177 1.00 84.44 105 ARG A N 1
ATOM 810 C CA . ARG A 1 105 ? -13.318 -7.646 2.948 1.00 84.44 105 ARG A CA 1
ATOM 811 C C . ARG A 1 105 ? -12.391 -7.643 1.744 1.00 84.44 105 ARG A C 1
ATOM 813 O O . ARG A 1 105 ? -12.755 -8.320 0.763 1.00 84.44 105 ARG A O 1
#

Sequence (105 aa):
KLLDWGEEGHRSEAEIATLRAAFTQEVVVWHKLDHPNVTKFIGATMGSSELNLQTENGHIGMPSNVCCVVVEYCPGGALKSYLIKNRRRKLAFKVVVQLALDLAR

Radius of gyration: 18.24 Å; Cα contacts (8 Å, |Δi|>4): 91; chains: 1; bounding box: 44×32×46 Å

Nearest PDB structures (foldseek):
  8w7m-assembly1_A  TM=2.944E-01  e=1.085E+00  Saccharomyces cerevisiae S288C
  8kg9-assembly1_A  TM=2.838E-01  e=1.085E+00  Saccharomyces cerevisiae S288C
  8b9a-assembly1_C  TM=2.957E-01  e=1.708E+00  Saccharomyces cerevisiae

pLDDT: mean 82.51, std 15.76, range [46.72, 98.0]

Solvent-accessible surface area (backbone atoms only — not comparable to full-atom values): 6601 Å² total; per-residue (Å²): 91,77,50,78,80,70,79,93,87,82,75,54,72,69,55,52,52,50,52,52,52,51,49,51,53,52,50,58,54,48,68,71,58,84,52,98,78,51,83,50,65,73,48,71,52,68,29,35,90,80,45,68,46,78,47,102,90,44,76,43,74,32,54,63,76,35,38,38,41,44,56,65,84,66,91,85,64,55,68,70,61,55,51,61,74,33,67,89,54,78,74,59,66,71,59,56,52,49,56,52,52,54,71,72,107

Mean predicted aligned error: 8.45 Å